Protein AF-A0A522RTJ7-F1 (afdb_monomer_lite)

Structure (mmCIF, N/CA/C/O backbone):
data_AF-A0A522RTJ7-F1
#
_entry.id   AF-A0A522RTJ7-F1
#
loop_
_atom_site.group_PDB
_atom_site.id
_atom_site.type_symbol
_atom_site.label_atom_id
_atom_site.label_alt_id
_atom_site.label_comp_id
_atom_site.label_asym_id
_atom_site.label_entity_id
_atom_site.label_seq_id
_atom_site.pdbx_PDB_ins_code
_atom_site.Cartn_x
_atom_site.Cartn_y
_atom_site.Cartn_z
_atom_site.occupancy
_atom_site.B_iso_or_equiv
_atom_site.auth_seq_id
_atom_site.auth_comp_id
_atom_site.auth_asym_id
_atom_site.auth_atom_id
_atom_site.pdbx_PDB_model_num
ATOM 1 N N . MET A 1 1 ? -7.894 9.330 -3.313 1.00 83.88 1 MET A N 1
ATOM 2 C CA . MET A 1 1 ? -7.410 8.933 -1.967 1.00 83.88 1 MET A CA 1
ATOM 3 C C . MET A 1 1 ? -5.883 8.852 -2.021 1.00 83.88 1 MET A C 1
ATOM 5 O O . MET A 1 1 ? -5.359 8.973 -3.124 1.00 83.88 1 MET A O 1
ATOM 9 N N . PRO A 1 2 ? -5.123 8.725 -0.914 1.00 94.56 2 PRO A N 1
ATOM 10 C CA . PRO A 1 2 ? -3.700 8.393 -1.031 1.00 94.56 2 PRO A CA 1
ATOM 11 C C . PRO A 1 2 ? -3.527 7.068 -1.789 1.00 94.56 2 PRO A C 1
ATOM 13 O O . PRO A 1 2 ? -4.364 6.171 -1.668 1.00 94.56 2 PRO A O 1
ATOM 16 N N . LYS A 1 3 ? -2.447 6.957 -2.568 1.00 96.50 3 LYS A N 1
ATOM 17 C CA . LYS A 1 3 ? -2.149 5.798 -3.415 1.00 96.50 3 LYS A CA 1
ATOM 18 C C . LYS A 1 3 ? -0.773 5.232 -3.081 1.00 96.50 3 LYS A C 1
ATOM 20 O O . LYS A 1 3 ? 0.193 5.986 -2.994 1.00 96.50 3 LYS A O 1
ATOM 25 N N . ILE A 1 4 ? -0.679 3.915 -2.900 1.00 95.19 4 ILE A N 1
ATOM 26 C CA . ILE A 1 4 ? 0.589 3.204 -2.713 1.00 95.19 4 ILE A CA 1
ATOM 27 C C . ILE A 1 4 ? 1.006 2.511 -4.010 1.00 95.19 4 ILE A C 1
ATOM 29 O O . ILE A 1 4 ? 0.280 1.665 -4.533 1.00 95.19 4 ILE A O 1
ATOM 33 N N . LEU A 1 5 ? 2.202 2.847 -4.489 1.00 95.06 5 LEU A N 1
ATOM 34 C CA . LEU A 1 5 ? 2.904 2.122 -5.545 1.00 95.06 5 LEU A CA 1
ATOM 35 C C . LEU A 1 5 ? 3.767 1.046 -4.889 1.00 95.06 5 LEU A C 1
ATOM 37 O O . LEU A 1 5 ? 4.522 1.350 -3.961 1.00 95.06 5 LEU A O 1
ATOM 41 N N . TYR A 1 6 ? 3.644 -0.212 -5.307 1.00 95.38 6 TYR A N 1
ATOM 42 C CA . TYR A 1 6 ? 4.383 -1.289 -4.650 1.00 95.38 6 TYR A CA 1
ATOM 43 C C . TYR A 1 6 ? 4.750 -2.458 -5.560 1.00 95.38 6 TYR A C 1
ATOM 45 O O . TYR A 1 6 ? 3.967 -2.870 -6.408 1.00 95.38 6 TYR A O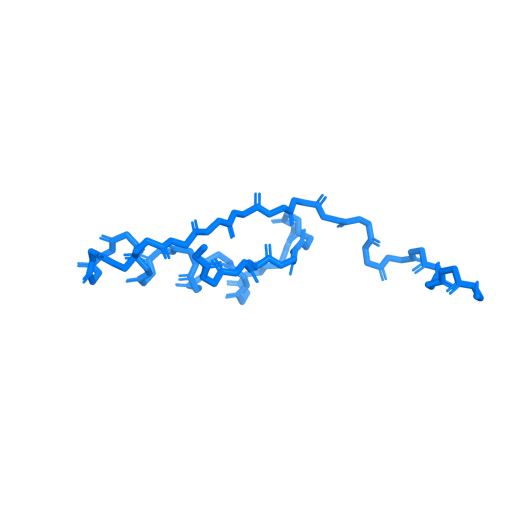 1
ATOM 53 N N . ALA A 1 7 ? 5.891 -3.086 -5.277 1.00 95.00 7 ALA A N 1
ATOM 54 C CA . ALA A 1 7 ? 6.196 -4.431 -5.753 1.00 95.00 7 ALA A CA 1
ATOM 55 C C . ALA A 1 7 ? 5.549 -5.481 -4.836 1.00 95.00 7 ALA A C 1
ATOM 57 O O . ALA A 1 7 ? 5.605 -5.365 -3.607 1.00 95.00 7 ALA A O 1
ATOM 58 N N . SER A 1 8 ? 4.968 -6.537 -5.411 1.00 91.75 8 SER A N 1
ATOM 59 C CA . SER A 1 8 ? 4.260 -7.592 -4.660 1.00 91.75 8 SER A CA 1
ATOM 60 C C . SER A 1 8 ? 5.161 -8.311 -3.653 1.00 91.75 8 SER A C 1
ATOM 62 O O . SER A 1 8 ? 4.708 -8.637 -2.557 1.00 91.75 8 SER A O 1
ATOM 64 N N . ALA A 1 9 ? 6.442 -8.475 -3.987 1.00 94.06 9 ALA A N 1
ATOM 65 C CA . ALA A 1 9 ? 7.451 -9.081 -3.124 1.00 94.06 9 ALA A CA 1
ATOM 66 C C . ALA A 1 9 ? 7.852 -8.211 -1.917 1.00 94.06 9 ALA A C 1
ATOM 68 O O . ALA A 1 9 ? 8.525 -8.704 -1.019 1.00 94.06 9 ALA A O 1
ATOM 69 N N . SER A 1 10 ? 7.464 -6.929 -1.863 1.00 95.38 10 SER A N 1
ATOM 70 C CA . SER A 1 10 ? 7.896 -6.024 -0.793 1.00 95.38 10 SER A CA 1
ATOM 71 C C . SER A 1 10 ? 7.130 -6.275 0.517 1.00 95.38 10 SER A C 1
ATOM 73 O O . SER A 1 10 ? 5.948 -5.907 0.609 1.00 95.38 10 SER A O 1
ATOM 75 N N . PRO A 1 11 ? 7.786 -6.792 1.581 1.00 96.19 11 PRO A N 1
ATOM 76 C CA . PRO A 1 11 ? 7.140 -7.005 2.878 1.00 96.19 11 PRO A CA 1
ATOM 77 C C . PRO A 1 11 ? 6.794 -5.682 3.580 1.00 96.19 11 PRO A C 1
ATOM 79 O O . PRO A 1 11 ? 5.880 -5.632 4.402 1.00 96.19 11 PRO A O 1
ATOM 82 N N . TYR A 1 12 ? 7.489 -4.591 3.245 1.00 96.44 12 TYR A N 1
ATOM 83 C CA . TYR A 1 12 ? 7.200 -3.253 3.767 1.00 96.44 12 TYR A CA 1
ATOM 84 C C . TYR A 1 12 ? 5.863 -2.739 3.240 1.00 96.44 12 TYR A C 1
ATOM 86 O O . TYR A 1 12 ? 5.013 -2.299 4.013 1.00 96.44 12 TYR A O 1
ATOM 94 N N . SER A 1 13 ? 5.637 -2.882 1.932 1.00 96.31 13 SER A N 1
ATOM 95 C CA . SER A 1 13 ? 4.373 -2.481 1.315 1.00 96.31 13 SER A CA 1
ATOM 96 C C . SER A 1 13 ? 3.188 -3.300 1.837 1.00 96.31 13 SER A C 1
ATOM 98 O O . SER A 1 13 ? 2.094 -2.763 2.009 1.00 96.31 13 SER A O 1
ATOM 100 N N . ALA A 1 14 ? 3.408 -4.583 2.155 1.00 97.44 14 ALA A N 1
ATOM 101 C CA . ALA A 1 14 ? 2.388 -5.442 2.744 1.00 97.44 14 ALA A CA 1
ATOM 102 C C . ALA A 1 14 ? 1.915 -4.901 4.100 1.00 97.44 14 ALA A C 1
ATOM 104 O O . ALA A 1 14 ? 0.711 -4.789 4.324 1.00 97.44 14 ALA A O 1
ATOM 105 N N . LYS A 1 15 ? 2.845 -4.466 4.961 1.00 98.19 15 LYS A N 1
ATOM 106 C CA . LYS A 1 15 ? 2.508 -3.859 6.258 1.00 98.19 15 LYS A CA 1
ATOM 107 C C . LYS A 1 15 ? 1.702 -2.570 6.106 1.00 98.19 15 LYS A C 1
ATOM 109 O O . LYS A 1 15 ? 0.741 -2.382 6.844 1.00 98.19 15 LYS A O 1
ATOM 114 N N . VAL A 1 16 ? 2.044 -1.714 5.140 1.00 97.06 16 VAL A N 1
ATOM 115 C CA . VAL A 1 16 ? 1.294 -0.469 4.889 1.00 97.06 16 VAL A CA 1
ATOM 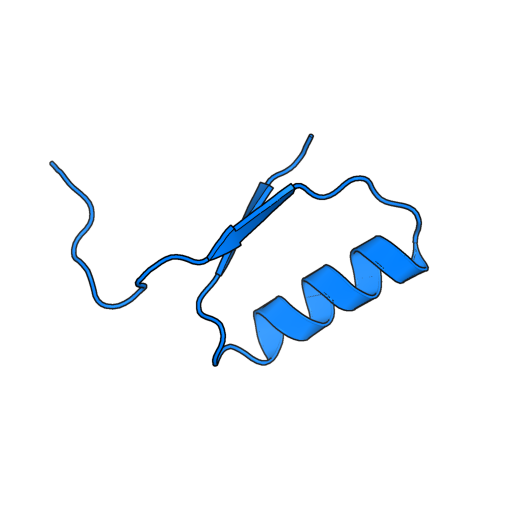116 C C . VAL A 1 16 ? -0.142 -0.770 4.453 1.00 97.06 16 VAL A C 1
ATOM 118 O O . VAL A 1 16 ? -1.078 -0.189 5.000 1.00 97.06 16 VAL A O 1
ATOM 121 N N . ARG A 1 17 ? -0.341 -1.726 3.532 1.00 96.56 17 ARG A N 1
ATOM 122 C CA . ARG A 1 17 ? -1.690 -2.145 3.108 1.00 96.56 17 ARG A CA 1
ATOM 123 C C . ARG A 1 17 ? -2.490 -2.763 4.257 1.00 96.56 17 ARG A C 1
ATOM 125 O O . ARG A 1 17 ? -3.656 -2.424 4.429 1.00 96.56 17 ARG A O 1
ATOM 132 N N . MET A 1 18 ? -1.866 -3.617 5.071 1.00 97.94 18 MET A N 1
ATOM 133 C CA . MET A 1 18 ? -2.508 -4.202 6.256 1.00 97.94 18 MET A CA 1
ATOM 134 C C . MET A 1 18 ? -2.923 -3.130 7.271 1.00 97.94 18 MET A C 1
ATOM 136 O O . MET A 1 18 ? -4.043 -3.166 7.775 1.00 97.94 18 MET A O 1
ATOM 140 N N . ALA A 1 19 ? -2.048 -2.161 7.549 1.00 98.25 19 ALA A N 1
ATOM 141 C CA . ALA A 1 19 ? -2.332 -1.071 8.476 1.00 98.25 19 ALA A CA 1
ATOM 142 C C . ALA A 1 19 ? -3.476 -0.175 7.980 1.00 98.25 19 ALA A C 1
ATOM 144 O O . ALA A 1 19 ? -4.319 0.222 8.779 1.00 98.25 19 ALA A O 1
ATOM 145 N N . ALA A 1 20 ? -3.542 0.100 6.674 1.00 97.56 20 ALA A N 1
ATOM 146 C CA . ALA A 1 20 ? -4.628 0.883 6.090 1.00 97.56 20 ALA A CA 1
ATOM 147 C C . ALA A 1 20 ? -5.991 0.198 6.265 1.00 97.56 20 ALA A C 1
ATOM 149 O O . ALA A 1 20 ? -6.939 0.842 6.712 1.00 97.56 20 ALA A O 1
ATOM 150 N N . VAL A 1 21 ? -6.066 -1.115 6.006 1.00 97.62 21 VAL A N 1
ATOM 151 C CA . VAL A 1 21 ? -7.276 -1.916 6.268 1.00 97.62 21 VAL A CA 1
ATOM 152 C C . VAL A 1 21 ? -7.638 -1.879 7.752 1.00 97.62 21 VAL A C 1
ATOM 154 O O . VAL A 1 21 ? -8.785 -1.610 8.094 1.00 97.62 21 VAL A O 1
ATOM 157 N N . TYR A 1 22 ? -6.660 -2.101 8.633 1.00 98.44 22 TYR A N 1
ATOM 158 C CA . TYR A 1 22 ? -6.878 -2.105 10.080 1.00 98.44 22 TYR A CA 1
ATOM 159 C C . TYR A 1 22 ? -7.390 -0.756 10.613 1.00 98.44 22 TYR A C 1
ATOM 161 O O . TYR A 1 22 ? -8.266 -0.723 11.472 1.00 98.44 22 TYR A O 1
ATOM 169 N N . ALA A 1 23 ? -6.867 0.356 10.098 1.00 98.00 23 ALA A N 1
ATOM 170 C CA . ALA A 1 23 ? -7.213 1.705 10.540 1.00 98.00 23 ALA A CA 1
ATOM 171 C C . ALA A 1 23 ? -8.432 2.309 9.814 1.00 98.00 23 ALA A C 1
ATOM 173 O O . ALA A 1 23 ? -8.804 3.444 10.106 1.00 98.00 23 ALA A O 1
ATOM 174 N N . GLY A 1 24 ? -9.034 1.599 8.852 1.00 97.38 24 GLY A N 1
ATOM 175 C CA . GLY A 1 24 ? -10.132 2.131 8.038 1.00 97.38 24 GLY A CA 1
ATOM 176 C C . GLY A 1 24 ? -9.717 3.288 7.119 1.00 97.38 24 GLY A C 1
ATOM 177 O O . GLY A 1 24 ? -10.545 4.123 6.758 1.00 97.38 24 GLY A O 1
ATOM 178 N N . VAL A 1 25 ? -8.43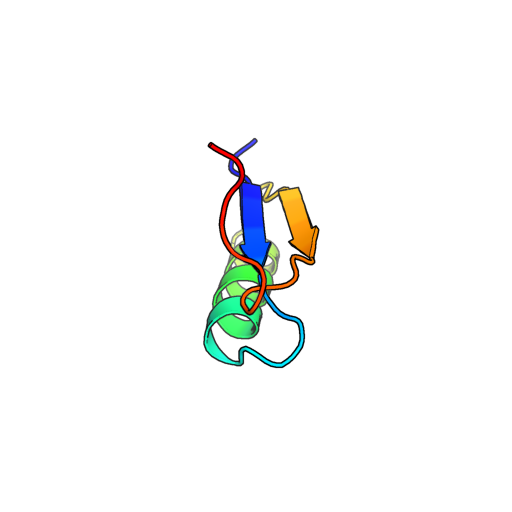6 3.366 6.748 1.00 96.88 25 VAL A N 1
ATOM 179 C CA . VAL A 1 25 ? -7.916 4.404 5.850 1.00 96.88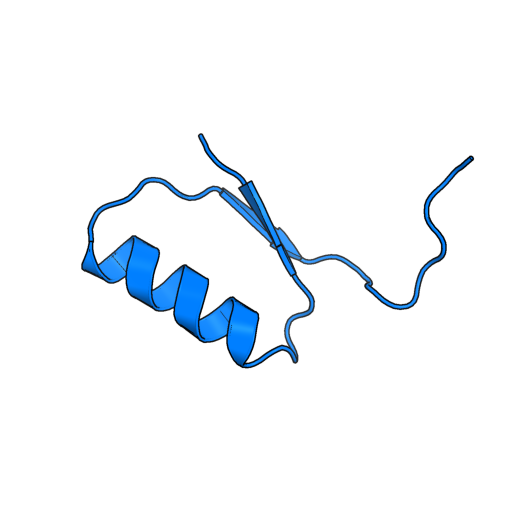 25 VAL A CA 1
ATOM 180 C C . VAL A 1 25 ? -8.124 3.961 4.407 1.00 96.88 25 VAL A C 1
ATOM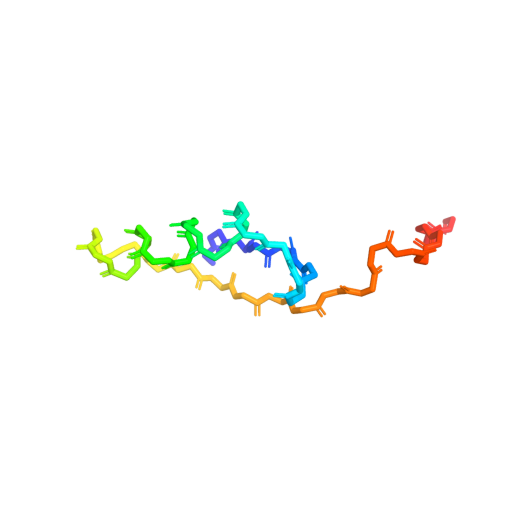 182 O O . VAL A 1 25 ? -7.566 2.954 3.971 1.00 96.88 25 VAL A O 1
ATOM 185 N N . GLY A 1 26 ? -8.890 4.744 3.644 1.00 96.69 26 GLY A N 1
ATOM 186 C CA . GLY A 1 26 ? -9.014 4.557 2.200 1.00 96.69 26 GLY A CA 1
ATOM 187 C C . GLY A 1 26 ? -7.657 4.727 1.517 1.00 96.69 26 GLY A C 1
ATOM 188 O O . GLY A 1 26 ? -7.126 5.837 1.461 1.00 96.69 26 GLY A O 1
ATOM 189 N N . LEU A 1 27 ? -7.099 3.624 1.016 1.00 96.81 27 LEU A N 1
ATOM 190 C CA . LEU A 1 27 ? -5.798 3.564 0.356 1.00 96.81 27 LEU A CA 1
ATOM 191 C C . LEU A 1 27 ? -5.950 2.871 -0.999 1.00 96.81 27 LEU A C 1
ATOM 193 O O . LEU A 1 27 ? -6.280 1.688 -1.068 1.00 96.81 27 LEU A O 1
ATOM 197 N N . GLU A 1 28 ? -5.683 3.602 -2.075 1.00 97.81 28 GLU A N 1
ATOM 198 C CA . GLU A 1 28 ? -5.602 3.028 -3.418 1.00 97.81 28 GLU A CA 1
ATOM 199 C C . GLU A 1 28 ? -4.279 2.271 -3.575 1.00 97.81 28 GLU A C 1
ATOM 201 O O . GLU A 1 28 ? -3.236 2.718 -3.097 1.00 97.81 28 GLU A O 1
ATOM 206 N N . THR A 1 29 ? -4.293 1.123 -4.250 1.00 95.94 29 THR A N 1
ATOM 207 C CA . THR A 1 29 ? -3.105 0.272 -4.396 1.00 95.94 29 THR A CA 1
ATOM 208 C C . THR A 1 29 ? -2.794 0.039 -5.864 1.00 95.94 29 THR A C 1
ATOM 210 O O . THR A 1 29 ? -3.658 -0.428 -6.603 1.00 95.94 29 THR A O 1
ATOM 213 N N . GLU A 1 30 ? -1.558 0.297 -6.278 1.00 96.12 30 GLU A N 1
ATOM 214 C CA . GLU A 1 30 ? -1.076 -0.010 -7.622 1.00 96.12 30 GLU A CA 1
ATOM 215 C C . GLU A 1 30 ? 0.185 -0.861 -7.532 1.00 96.12 30 GLU A C 1
ATOM 217 O O . GLU A 1 30 ? 1.179 -0.482 -6.908 1.00 96.12 30 GLU A O 1
ATOM 222 N N . ASN A 1 31 ? 0.120 -2.044 -8.137 1.00 94.94 31 ASN A N 1
ATOM 223 C CA . ASN A 1 31 ? 1.291 -2.884 -8.277 1.00 94.94 31 AS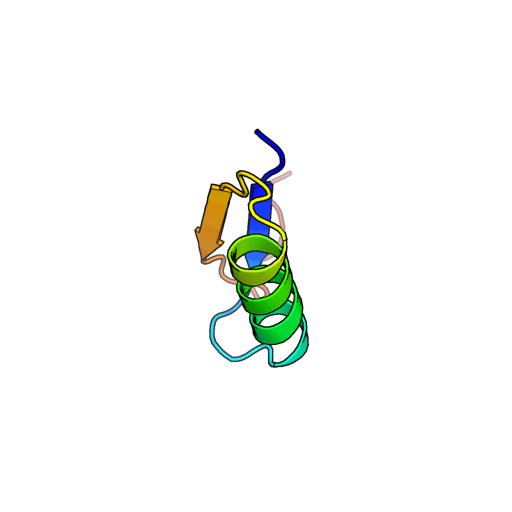N A CA 1
ATOM 224 C C . ASN A 1 31 ? 2.163 -2.319 -9.400 1.00 94.94 31 ASN A C 1
ATOM 226 O O . ASN A 1 31 ? 1.675 -2.168 -10.518 1.00 94.94 31 ASN A O 1
ATOM 230 N N . ILE A 1 32 ? 3.423 -2.009 -9.101 1.00 93.69 32 ILE A N 1
ATOM 231 C CA . ILE A 1 32 ? 4.365 -1.481 -10.089 1.00 93.69 32 ILE A CA 1
ATOM 232 C C . ILE A 1 32 ? 5.574 -2.395 -10.224 1.00 93.69 32 ILE A C 1
ATOM 234 O O . ILE A 1 32 ? 6.003 -3.029 -9.255 1.00 93.69 32 ILE A O 1
ATOM 238 N N . ASN A 1 33 ? 6.168 -2.390 -11.416 1.00 91.25 33 ASN A N 1
ATOM 239 C CA . ASN A 1 33 ? 7.517 -2.896 -11.601 1.00 91.25 33 ASN A CA 1
ATOM 240 C C . ASN A 1 33 ? 8.518 -1.869 -11.052 1.00 91.25 33 ASN A C 1
ATOM 242 O O . ASN A 1 33 ? 8.705 -0.814 -11.650 1.00 91.25 33 ASN A O 1
ATOM 246 N N . THR A 1 34 ? 9.151 -2.177 -9.922 1.00 88.56 34 THR A N 1
ATOM 247 C CA . THR A 1 34 ? 10.162 -1.307 -9.300 1.00 88.56 34 THR A CA 1
ATOM 248 C C . THR A 1 34 ? 11.540 -1.414 -9.946 1.00 88.56 34 THR A C 1
ATOM 250 O O . THR A 1 34 ? 12.409 -0.616 -9.619 1.00 88.56 34 THR A O 1
ATOM 253 N N . GLU A 1 35 ? 11.741 -2.383 -10.843 1.00 89.12 35 GLU A N 1
ATOM 254 C CA . GLU A 1 35 ? 12.983 -2.552 -11.608 1.00 89.12 35 GLU A CA 1
ATOM 255 C C . GLU A 1 35 ? 12.984 -1.723 -12.900 1.00 89.12 35 GLU A C 1
ATOM 257 O O . GLU A 1 35 ? 14.013 -1.595 -13.558 1.00 89.12 35 GLU A O 1
ATOM 262 N N . ALA A 1 36 ? 11.826 -1.196 -13.309 1.00 88.00 36 ALA A N 1
ATOM 263 C CA . ALA A 1 36 ? 11.735 -0.348 -14.486 1.00 88.00 36 ALA A CA 1
ATOM 264 C C . ALA A 1 36 ? 12.260 1.056 -14.168 1.00 88.00 36 ALA A C 1
ATOM 266 O O . ALA A 1 36 ? 11.914 1.638 -13.137 1.00 88.00 36 ALA A O 1
ATOM 267 N N . GLU A 1 37 ? 13.047 1.621 -15.082 1.00 83.81 37 GLU A N 1
ATOM 268 C CA . GLU A 1 37 ? 13.372 3.043 -15.025 1.00 83.81 37 GLU A CA 1
ATOM 269 C C . GLU A 1 37 ? 12.096 3.885 -15.166 1.00 83.81 37 GLU A C 1
ATOM 271 O O . GLU A 1 37 ? 11.204 3.540 -15.955 1.00 83.81 37 GLU A O 1
ATOM 276 N N . PRO A 1 38 ? 11.986 4.992 -14.413 1.00 77.06 38 PRO A N 1
ATOM 277 C CA . PRO A 1 38 ? 10.895 5.924 -14.608 1.00 77.06 38 PRO A CA 1
ATOM 278 C C . PRO A 1 38 ? 10.977 6.527 -16.019 1.00 77.06 38 PRO A C 1
ATOM 280 O O . PRO A 1 38 ? 12.077 6.799 -16.507 1.00 77.06 38 PRO A O 1
ATOM 283 N N . PRO A 1 39 ? 9.832 6.751 -16.683 1.00 76.12 39 PRO A N 1
ATOM 284 C CA . PRO A 1 39 ? 9.825 7.473 -17.946 1.00 76.12 39 PRO A CA 1
ATOM 285 C C . PRO A 1 39 ? 10.376 8.894 -17.745 1.00 76.12 39 PRO A C 1
ATOM 287 O O . PRO A 1 39 ? 10.133 9.510 -16.704 1.00 76.12 39 PRO A O 1
ATOM 290 N N . LEU A 1 40 ? 11.124 9.377 -18.744 1.00 70.12 40 LEU A N 1
ATOM 291 C CA . LEU A 1 40 ? 11.587 10.767 -18.845 1.00 70.12 40 LEU A CA 1
ATOM 292 C C . LEU A 1 40 ? 10.416 11.743 -19.004 1.00 70.12 40 LEU A C 1
ATOM 294 O O . LEU A 1 40 ? 9.456 11.394 -19.732 1.00 70.12 40 LEU A O 1
#

Radius of gyration: 11.37 Å; chains: 1; bounding box: 24×20×29 Å

Secondary structure (DSSP, 8-state):
--EEEE-TT-HHHHHHHHHHHHHT---EEEE--TTSPPP-

Foldseek 3Di:
DAEDEDAPPDPVVVVVVVVCVVVVNDYHYDYDDPPDDDDD

pLDDT: mean 93.33, std 6.51, range [70.12, 98.44]

Sequence (40 aa):
MPKILYASASPYSAKVRMAAVYAGVGLETENINTEAEPPL